Protein AF-A0A498FPU8-F1 (afdb_monomer_lite)

Secondary structure (DSSP, 8-state):
-----------TTS--B-TTT-PBEEESSSSEEEETTT--EEEEEEETTEEEEEEE-TTS-EEEEEEE-

Sequence (69 aa):
MSNTTKPDGADPHKFDECPSCEGELQYQTESDAQCLNCGEVFTHEIRGDRHLLWDFDGAGRIDGVVARA

Radius of gyration: 13.44 Å; chains: 1; bounding box: 43×33×26 Å

Foldseek 3Di:
DDDDDDPPDPPVQDDQADLVPRAGWDDPDPFWIAGPPPRFIWGWDCDPPKIFTFGADPVGDTPDTSDID

pLDDT: mean 77.15, std 14.98, range [42.91, 92.19]

Structure (mmCIF, N/CA/C/O backbone):
data_AF-A0A498FPU8-F1
#
_entry.id   AF-A0A498FPU8-F1
#
loop_
_atom_site.group_PDB
_atom_site.id
_atom_site.type_symbol
_atom_site.label_atom_id
_atom_site.label_alt_id
_atom_site.label_comp_id
_atom_site.label_asym_id
_atom_site.label_entity_id
_atom_site.label_seq_id
_atom_site.pdbx_PDB_ins_code
_atom_site.Cartn_x
_atom_site.Cartn_y
_atom_site.Cartn_z
_atom_site.occupancy
_atom_site.B_iso_or_equiv
_atom_site.auth_seq_id
_atom_site.auth_comp_id
_atom_site.auth_asym_id
_atom_site.auth_atom_id
_atom_site.pdbx_PDB_model_num
ATOM 1 N N . MET A 1 1 ? -26.807 25.637 2.888 1.00 49.09 1 MET A N 1
ATOM 2 C CA . MET A 1 1 ? -27.391 24.275 2.903 1.00 49.09 1 MET A CA 1
ATOM 3 C C . MET A 1 1 ? -27.497 23.802 1.459 1.00 49.09 1 MET A C 1
ATOM 5 O O . MET A 1 1 ? -27.670 24.672 0.613 1.00 49.09 1 MET A O 1
ATOM 9 N N . SER A 1 2 ? -27.379 22.485 1.226 1.00 42.91 2 SER A N 1
ATOM 10 C CA . SER A 1 2 ? -27.222 21.778 -0.074 1.00 42.91 2 SER A CA 1
ATOM 11 C C . SER A 1 2 ? -25.751 21.711 -0.523 1.00 42.91 2 SER A C 1
ATOM 13 O O . SER A 1 2 ? -25.232 22.694 -1.029 1.00 42.91 2 SER A O 1
ATOM 15 N N . ASN A 1 3 ? -24.938 20.711 -0.157 1.00 53.78 3 ASN A N 1
ATOM 16 C CA . ASN A 1 3 ? -25.024 19.245 -0.310 1.00 53.78 3 ASN A CA 1
ATOM 17 C C . ASN A 1 3 ? -24.789 18.774 -1.758 1.00 53.78 3 ASN A C 1
ATOM 19 O O . ASN A 1 3 ? -25.733 18.486 -2.486 1.00 53.78 3 ASN A O 1
ATOM 23 N N . THR A 1 4 ? -23.520 18.721 -2.167 1.00 48.66 4 THR A N 1
ATOM 24 C CA . THR A 1 4 ? -22.964 17.963 -3.310 1.00 48.66 4 THR A CA 1
ATOM 25 C C . THR A 1 4 ? -21.447 18.035 -3.090 1.00 48.66 4 THR A C 1
ATOM 27 O O . THR A 1 4 ? -20.903 19.128 -3.033 1.00 48.66 4 THR A O 1
ATOM 30 N N . THR A 1 5 ? -20.719 16.985 -2.734 1.00 46.44 5 THR A N 1
ATOM 31 C CA . THR A 1 5 ? -20.626 15.689 -3.396 1.00 46.44 5 THR A CA 1
ATOM 32 C C . THR A 1 5 ? -20.096 14.712 -2.352 1.00 46.44 5 THR A C 1
ATOM 34 O O . THR A 1 5 ? -18.990 14.888 -1.851 1.00 46.44 5 THR A O 1
ATOM 37 N N . LYS A 1 6 ? -20.874 13.690 -1.997 1.00 46.56 6 LYS A N 1
ATOM 38 C CA . LYS A 1 6 ? -20.281 12.454 -1.488 1.00 46.56 6 LYS A CA 1
ATOM 39 C C . LYS A 1 6 ? -19.421 11.941 -2.651 1.00 46.56 6 LYS A C 1
ATOM 41 O O . LYS A 1 6 ? -20.011 11.752 -3.719 1.00 46.56 6 LYS A O 1
ATOM 46 N N . PRO A 1 7 ? -18.092 11.759 -2.548 1.00 49.16 7 PRO A N 1
ATOM 47 C CA . PRO A 1 7 ? -17.438 10.822 -3.442 1.00 49.16 7 PRO A CA 1
ATOM 48 C C . PRO A 1 7 ? -17.979 9.443 -3.050 1.00 49.16 7 PRO A C 1
ATOM 50 O O . PRO A 1 7 ? -17.440 8.734 -2.209 1.00 49.16 7 PRO A O 1
ATOM 53 N N . ASP A 1 8 ? -19.162 9.133 -3.572 1.00 49.22 8 ASP A N 1
ATOM 54 C CA . ASP A 1 8 ? -19.695 7.787 -3.665 1.00 49.22 8 ASP A CA 1
ATOM 55 C C . ASP A 1 8 ? -18.795 7.111 -4.700 1.00 49.22 8 ASP A C 1
ATOM 57 O O . ASP A 1 8 ? -18.932 7.313 -5.903 1.00 49.22 8 ASP A O 1
ATOM 61 N N . GLY A 1 9 ? -17.719 6.518 -4.206 1.00 43.72 9 GLY A N 1
ATOM 62 C CA . GLY A 1 9 ? -16.586 6.130 -5.028 1.00 43.72 9 GLY A CA 1
ATOM 63 C C . GLY A 1 9 ? -15.439 5.663 -4.155 1.00 43.72 9 GLY A C 1
ATOM 64 O O . GLY A 1 9 ? -14.296 6.047 -4.383 1.00 43.72 9 GLY A O 1
ATOM 65 N N . ALA A 1 10 ? -15.742 4.857 -3.133 1.00 49.19 10 ALA A N 1
ATOM 66 C CA . ALA A 1 10 ? -14.778 3.838 -2.761 1.00 49.19 10 ALA A CA 1
ATOM 67 C C . ALA A 1 10 ? -14.625 3.001 -4.031 1.00 49.19 10 ALA A C 1
ATOM 69 O O . ALA A 1 10 ? -15.526 2.243 -4.390 1.00 49.19 10 ALA A O 1
ATOM 70 N N . ASP A 1 11 ? -13.579 3.284 -4.804 1.00 56.16 11 ASP A N 1
ATOM 71 C CA . ASP A 1 11 ? -13.157 2.419 -5.892 1.00 56.16 11 ASP A CA 1
ATOM 72 C C . ASP A 1 11 ? -13.132 1.017 -5.267 1.00 56.16 11 ASP A C 1
ATOM 74 O O . ASP A 1 11 ? -12.380 0.832 -4.306 1.00 56.16 11 ASP A O 1
ATOM 78 N N . PRO A 1 12 ? -13.971 0.050 -5.694 1.00 57.84 12 PRO A N 1
ATOM 79 C CA . PRO A 1 12 ? -14.152 -1.237 -4.992 1.00 57.84 12 PRO A CA 1
ATOM 80 C C . PRO A 1 12 ? -12.890 -2.122 -5.013 1.00 57.84 12 PRO A C 1
ATOM 82 O O . PRO A 1 12 ? -12.900 -3.294 -4.660 1.00 57.84 12 PRO A O 1
ATOM 85 N N . HIS A 1 13 ? -11.812 -1.525 -5.482 1.00 67.94 13 HIS A N 1
ATOM 86 C CA . HIS A 1 13 ? -10.545 -2.028 -5.925 1.00 67.94 13 HIS A CA 1
ATOM 87 C C . HIS A 1 13 ? -9.395 -1.460 -5.083 1.00 67.94 13 HIS A C 1
ATOM 89 O O . HIS A 1 13 ? -8.248 -1.857 -5.291 1.00 67.94 13 HIS A O 1
ATOM 95 N N . LYS A 1 14 ? -9.676 -0.515 -4.174 1.00 75.06 14 LYS A N 1
ATOM 96 C CA . LYS A 1 14 ? -8.707 0.089 -3.255 1.00 75.06 14 LYS A CA 1
ATOM 97 C C . LYS A 1 14 ? -8.786 -0.568 -1.879 1.00 75.06 14 LYS A C 1
ATOM 99 O O . LYS A 1 14 ? -9.832 -1.062 -1.477 1.00 75.06 14 LYS A O 1
ATOM 104 N N . PHE A 1 15 ? -7.657 -0.587 -1.182 1.00 84.19 15 PHE A N 1
ATOM 105 C CA . PHE A 1 15 ? -7.546 -1.100 0.179 1.00 84.19 15 PHE A CA 1
ATOM 106 C C . PHE A 1 15 ? -7.800 0.033 1.176 1.00 84.19 15 PHE A C 1
ATOM 108 O O . PHE A 1 15 ? -7.139 1.064 1.103 1.00 84.19 15 PHE A O 1
ATOM 115 N N . ASP A 1 16 ? -8.730 -0.152 2.111 1.00 84.25 16 ASP A N 1
ATOM 116 C CA . ASP A 1 16 ? -9.052 0.877 3.111 1.00 84.25 16 ASP A CA 1
ATOM 117 C C . ASP A 1 16 ? -8.062 0.882 4.294 1.00 84.25 16 ASP A C 1
ATOM 119 O O . ASP A 1 16 ? -7.785 1.928 4.887 1.00 84.25 16 ASP A O 1
ATOM 123 N N . GLU A 1 17 ? -7.491 -0.283 4.617 1.00 89.56 17 GLU A N 1
ATOM 124 C CA . GLU A 1 17 ? -6.723 -0.517 5.844 1.00 89.56 17 GLU A CA 1
ATOM 125 C C . GLU A 1 17 ? -5.294 -0.992 5.560 1.00 89.56 17 GLU A C 1
ATOM 127 O O . GLU A 1 17 ? -5.030 -1.813 4.678 1.00 89.56 17 GLU A O 1
ATOM 132 N N . CYS A 1 18 ? -4.355 -0.479 6.350 1.00 89.12 18 CYS A N 1
ATOM 133 C CA . CYS A 1 18 ? -2.948 -0.830 6.287 1.00 89.12 18 CYS A CA 1
ATOM 134 C C . CYS A 1 18 ? -2.741 -2.253 6.819 1.00 89.12 18 CYS A C 1
ATOM 136 O O . CYS A 1 18 ? -3.102 -2.523 7.964 1.00 89.12 18 CYS A O 1
ATOM 138 N N . PRO A 1 19 ? -2.097 -3.156 6.065 1.00 86.44 19 PRO A N 1
ATOM 139 C CA . PRO A 1 19 ? -1.884 -4.531 6.514 1.00 86.44 19 PRO A CA 1
ATOM 140 C C . PRO A 1 19 ? -0.952 -4.631 7.733 1.00 86.44 19 PRO A C 1
ATOM 142 O O . PRO A 1 19 ? -1.021 -5.612 8.470 1.00 86.44 19 PRO A O 1
ATOM 145 N N . SER A 1 20 ? -0.097 -3.629 7.963 1.00 86.31 20 SER A N 1
ATOM 146 C CA . SER A 1 20 ? 0.873 -3.619 9.065 1.00 86.31 20 SER A CA 1
ATOM 147 C C . SER A 1 20 ? 0.274 -3.152 10.398 1.00 86.31 20 SER A C 1
ATOM 149 O O . SER A 1 20 ? 0.686 -3.626 11.456 1.00 86.31 20 SER A O 1
ATOM 151 N N . CYS A 1 21 ? -0.669 -2.202 10.377 1.00 88.56 21 CYS A N 1
ATOM 152 C CA . CYS A 1 21 ? -1.186 -1.567 11.600 1.00 88.56 21 CYS A CA 1
ATOM 153 C C . CYS A 1 21 ? -2.696 -1.305 11.618 1.00 88.56 21 CYS A C 1
ATOM 155 O O . CYS A 1 21 ? -3.163 -0.600 12.512 1.00 88.56 21 CYS A O 1
ATOM 157 N N . GLU A 1 22 ? -3.433 -1.799 10.619 1.00 91.00 22 GLU A N 1
ATOM 158 C CA . GLU A 1 22 ? -4.887 -1.618 10.455 1.00 91.00 22 GLU A CA 1
ATOM 159 C C . GLU A 1 22 ? -5.314 -0.134 10.403 1.00 91.00 22 GLU A C 1
ATOM 161 O O . GLU A 1 22 ? -6.477 0.217 10.562 1.00 91.00 22 GLU A O 1
ATOM 166 N N . GLY A 1 23 ? -4.356 0.776 10.191 1.00 89.44 23 GLY A N 1
ATOM 167 C CA . GLY A 1 23 ? -4.605 2.207 10.060 1.00 89.44 23 GLY A CA 1
ATOM 168 C C . GLY A 1 23 ? -5.140 2.576 8.680 1.00 89.44 23 GLY A C 1
ATOM 169 O O . GLY A 1 23 ? -4.925 1.855 7.712 1.00 89.44 23 GLY A O 1
ATOM 170 N N . GLU A 1 24 ? -5.769 3.743 8.570 1.00 90.94 24 GLU A N 1
ATOM 171 C CA . GLU A 1 24 ? -6.318 4.240 7.303 1.00 90.94 24 GLU A CA 1
ATOM 172 C C . GLU A 1 24 ? -5.229 4.386 6.222 1.00 90.94 24 GLU A C 1
ATOM 174 O O . GLU A 1 24 ? -4.181 5.011 6.450 1.00 90.94 24 GLU A O 1
ATOM 179 N N . LEU A 1 25 ? -5.484 3.806 5.044 1.00 89.50 25 LEU A N 1
ATOM 180 C CA . LEU A 1 25 ? -4.678 4.005 3.841 1.00 89.50 25 LEU A CA 1
ATOM 181 C C . LEU A 1 25 ? -5.216 5.178 3.023 1.00 89.50 25 LEU A C 1
ATOM 183 O O . LEU A 1 25 ? -6.382 5.230 2.639 1.00 89.50 25 LEU A O 1
ATOM 187 N N . GLN A 1 26 ? -4.323 6.099 2.678 1.00 90.06 26 GLN A N 1
ATOM 188 C CA . GLN A 1 26 ? -4.607 7.199 1.776 1.00 90.06 26 GLN A CA 1
ATOM 189 C C . GLN A 1 26 ? -3.866 7.019 0.455 1.00 90.06 26 GLN A C 1
ATOM 191 O O . GLN A 1 26 ? -2.636 7.033 0.395 1.00 90.06 26 GLN A O 1
ATOM 196 N N . TYR A 1 27 ? -4.635 6.907 -0.622 1.00 87.69 27 TYR A N 1
ATOM 197 C CA . TYR A 1 27 ? -4.112 6.835 -1.979 1.00 87.69 27 TYR A CA 1
ATOM 198 C C . TYR A 1 27 ? -3.667 8.214 -2.462 1.00 87.69 27 TYR A C 1
ATOM 200 O O . TYR A 1 27 ? -4.491 9.112 -2.639 1.00 87.69 27 TYR A O 1
ATOM 208 N N . GLN A 1 28 ? -2.363 8.369 -2.681 1.00 84.69 28 GLN A N 1
ATOM 209 C CA . GLN A 1 28 ? -1.764 9.582 -3.245 1.00 84.69 28 GLN A CA 1
ATOM 210 C C . GLN A 1 28 ? -1.896 9.591 -4.775 1.00 84.69 28 GLN A C 1
ATOM 212 O O . GLN A 1 28 ? -2.077 10.642 -5.390 1.00 84.69 28 GLN A O 1
ATOM 217 N N . THR A 1 29 ? -1.837 8.405 -5.387 1.00 85.38 29 THR A N 1
ATOM 218 C CA . THR A 1 29 ? -2.055 8.163 -6.819 1.00 85.38 29 THR A CA 1
ATOM 219 C C . THR A 1 29 ? -2.949 6.929 -7.001 1.00 85.38 29 THR A C 1
ATOM 221 O O . THR A 1 29 ? -3.423 6.346 -6.027 1.00 85.38 29 THR A O 1
ATOM 224 N N . GLU A 1 30 ? -3.204 6.504 -8.240 1.00 82.56 30 GLU A N 1
ATOM 225 C CA . GLU A 1 30 ? -3.904 5.236 -8.508 1.00 82.56 30 GLU A CA 1
ATOM 226 C C . GLU A 1 30 ? -3.082 3.996 -8.117 1.00 82.56 30 GLU A C 1
ATOM 228 O O . GLU A 1 30 ? -3.652 2.921 -7.968 1.00 82.56 30 GLU A O 1
ATOM 233 N N . SER A 1 31 ? -1.766 4.138 -7.928 1.00 84.81 31 SER A N 1
ATOM 234 C CA . SER A 1 31 ? -0.854 3.027 -7.633 1.00 84.81 31 SER A CA 1
ATOM 235 C C . SER A 1 31 ? -0.07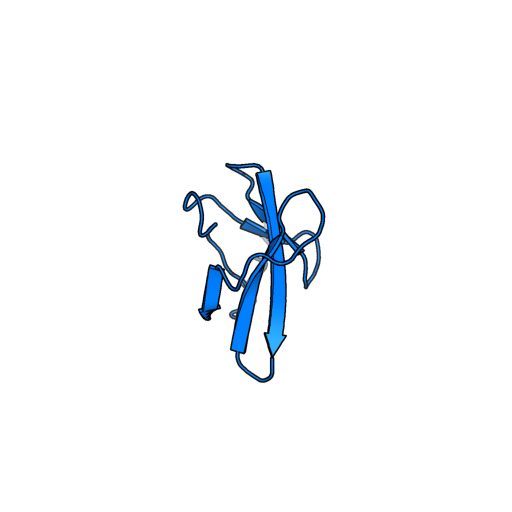9 3.193 -6.331 1.00 84.81 31 SER A C 1
ATOM 237 O O . SER A 1 31 ? 0.613 2.264 -5.945 1.00 84.81 31 SER A O 1
ATOM 239 N N . ASP A 1 32 ? -0.192 4.320 -5.631 1.00 86.69 32 ASP A N 1
ATOM 240 C CA . ASP A 1 32 ? 0.545 4.582 -4.392 1.00 86.69 32 ASP A CA 1
ATOM 241 C C . ASP A 1 32 ? -0.426 4.846 -3.244 1.00 86.69 32 ASP A C 1
ATOM 243 O O . ASP A 1 32 ? -1.193 5.816 -3.270 1.00 86.69 32 ASP A O 1
ATOM 247 N N . ALA A 1 33 ? -0.362 4.001 -2.220 1.00 89.06 33 ALA A N 1
ATOM 248 C CA . ALA A 1 33 ? -1.133 4.116 -0.991 1.00 89.06 33 ALA A CA 1
ATOM 249 C C . ALA A 1 33 ? -0.188 4.336 0.190 1.00 89.06 33 ALA A C 1
ATOM 251 O O . ALA A 1 33 ? 0.769 3.595 0.366 1.00 89.06 33 ALA A O 1
ATOM 252 N N . GLN A 1 34 ? -0.453 5.334 1.024 1.00 90.25 34 GLN A N 1
ATOM 253 C CA . GLN A 1 34 ? 0.320 5.595 2.234 1.00 90.25 34 GLN A CA 1
ATOM 254 C C . GLN A 1 34 ? -0.562 5.430 3.465 1.00 90.25 34 GLN A C 1
ATOM 256 O O . GLN A 1 34 ? -1.660 5.980 3.524 1.00 90.25 34 GLN A O 1
ATOM 261 N N . CYS A 1 35 ? -0.072 4.723 4.478 1.00 91.31 35 CYS A N 1
ATOM 262 C CA . CYS A 1 35 ? -0.755 4.655 5.759 1.00 91.31 35 CYS A CA 1
ATOM 263 C C . CYS A 1 35 ? -0.558 5.952 6.545 1.00 91.31 35 CYS A C 1
ATOM 265 O O . CYS A 1 35 ? 0.571 6.355 6.825 1.00 91.31 35 CYS A O 1
ATOM 267 N N . LEU A 1 36 ? -1.658 6.569 6.973 1.00 91.38 36 LEU A N 1
ATOM 268 C CA . LEU A 1 36 ? -1.619 7.796 7.773 1.00 91.38 36 LEU A CA 1
ATOM 269 C C . LEU A 1 36 ? -1.210 7.556 9.235 1.00 91.38 36 LEU A C 1
ATOM 271 O O . LEU A 1 36 ? -0.873 8.506 9.937 1.00 91.38 36 LEU A O 1
ATOM 275 N N . ASN A 1 37 ? -1.237 6.300 9.693 1.00 92.19 37 ASN A N 1
ATOM 276 C CA . ASN A 1 37 ? -0.896 5.930 11.066 1.00 92.19 37 ASN A CA 1
ATOM 277 C C . ASN A 1 37 ? 0.596 5.588 11.228 1.00 92.19 37 ASN A C 1
ATOM 279 O O . ASN A 1 37 ? 1.282 6.203 12.040 1.00 92.19 37 ASN A O 1
ATOM 283 N N . CYS A 1 38 ? 1.117 4.631 10.449 1.00 89.69 38 CYS A N 1
ATOM 284 C CA . CYS A 1 38 ? 2.525 4.214 10.533 1.00 89.69 38 CYS A CA 1
ATOM 285 C C . CYS A 1 38 ? 3.453 4.921 9.532 1.00 89.69 38 CYS A C 1
ATOM 287 O O . CYS A 1 38 ? 4.669 4.889 9.708 1.00 89.69 38 CYS A O 1
ATOM 289 N N . GLY A 1 39 ? 2.907 5.572 8.500 1.00 88.38 39 GLY A N 1
ATOM 290 C CA . GLY A 1 39 ? 3.683 6.251 7.459 1.00 88.38 39 GLY A CA 1
ATOM 291 C C . GLY A 1 39 ? 4.234 5.336 6.362 1.00 88.38 39 GLY A C 1
ATOM 292 O O . GLY A 1 39 ? 4.850 5.853 5.427 1.00 88.38 39 GLY A O 1
ATOM 293 N N . GLU A 1 40 ? 4.011 4.019 6.449 1.00 87.62 40 GLU A N 1
ATOM 294 C CA . GLU A 1 40 ? 4.400 3.055 5.411 1.00 87.62 40 GLU A CA 1
ATOM 295 C C . GLU A 1 40 ? 3.726 3.372 4.076 1.00 87.62 40 GLU A C 1
ATOM 297 O O . GLU A 1 40 ? 2.579 3.831 4.027 1.00 87.62 40 GLU A O 1
ATOM 302 N N . VAL A 1 41 ? 4.461 3.125 2.995 1.00 87.75 41 VAL A N 1
ATOM 303 C CA . VAL A 1 41 ? 4.008 3.351 1.626 1.00 87.75 41 VAL A CA 1
ATOM 304 C C . VAL A 1 41 ? 3.940 2.010 0.918 1.00 87.75 41 VAL A C 1
ATOM 306 O O . VAL A 1 41 ? 4.886 1.228 0.935 1.00 87.75 41 VAL A O 1
ATOM 309 N N . PHE A 1 42 ? 2.816 1.781 0.262 1.00 88.25 42 PHE A N 1
ATOM 310 C CA . PHE A 1 42 ? 2.491 0.574 -0.461 1.00 88.25 42 PHE A CA 1
ATOM 311 C C . PHE A 1 42 ? 2.215 0.900 -1.920 1.00 88.25 42 PHE A C 1
ATOM 313 O O . PHE A 1 42 ? 1.648 1.947 -2.245 1.00 88.25 42 PHE A O 1
ATOM 320 N N . THR A 1 43 ? 2.532 -0.044 -2.796 1.00 88.62 43 THR A N 1
ATOM 321 C CA . THR A 1 43 ? 2.151 0.048 -4.203 1.00 88.62 43 THR A CA 1
ATOM 322 C C . THR A 1 43 ? 0.949 -0.828 -4.483 1.00 88.62 43 THR A C 1
ATOM 324 O O . THR A 1 43 ? 0.949 -2.028 -4.222 1.00 88.62 43 THR A O 1
ATOM 327 N N . HIS A 1 44 ? -0.080 -0.230 -5.059 1.00 87.38 44 HIS A N 1
ATOM 328 C CA . HIS A 1 44 ? -1.247 -0.916 -5.568 1.00 87.38 44 HIS A CA 1
ATOM 329 C C . HIS A 1 44 ? -1.053 -1.257 -7.046 1.00 87.38 44 HIS A C 1
ATOM 331 O O . HIS A 1 44 ? -0.826 -0.390 -7.887 1.00 87.38 44 HIS A O 1
ATOM 337 N N . GLU A 1 45 ? -1.151 -2.544 -7.362 1.00 86.94 45 GLU A N 1
ATOM 338 C CA . GLU A 1 45 ? -1.089 -3.061 -8.723 1.00 86.94 45 GLU A CA 1
ATOM 339 C C . GLU A 1 45 ? -2.365 -3.844 -9.046 1.00 86.94 45 GLU A C 1
ATOM 341 O O . GLU A 1 45 ? -2.823 -4.673 -8.255 1.00 86.94 45 GLU A O 1
ATOM 346 N N . ILE A 1 46 ? -2.907 -3.626 -10.244 1.00 84.88 46 ILE A N 1
ATOM 347 C CA . ILE A 1 46 ? -4.061 -4.361 -10.763 1.00 84.88 46 ILE A CA 1
ATOM 348 C C . ILE A 1 46 ? -3.563 -5.360 -11.815 1.00 84.88 46 ILE A C 1
ATOM 350 O O . ILE A 1 46 ? -3.079 -4.970 -12.879 1.00 84.88 46 ILE A O 1
ATOM 354 N N . ARG A 1 47 ? -3.665 -6.665 -11.527 1.00 85.38 47 ARG A N 1
ATOM 355 C CA . ARG A 1 47 ? -3.287 -7.750 -12.455 1.00 85.38 47 ARG A CA 1
ATOM 356 C C . ARG A 1 47 ? -4.509 -8.543 -12.905 1.00 85.38 47 ARG A C 1
ATOM 358 O O . ARG A 1 47 ? -4.908 -9.510 -12.249 1.00 85.38 47 ARG A O 1
ATOM 365 N N . GLY A 1 48 ? -5.049 -8.180 -14.067 1.00 84.19 48 GLY A N 1
ATOM 366 C CA . GLY A 1 48 ? -6.353 -8.681 -14.511 1.00 84.19 48 GLY A CA 1
ATOM 367 C C . GLY A 1 48 ? -7.432 -8.132 -13.582 1.00 84.19 48 GLY A C 1
ATOM 368 O O . GLY A 1 48 ? -7.452 -6.933 -13.346 1.00 84.19 48 GLY A O 1
ATOM 369 N N . ASP A 1 49 ? -8.244 -9.006 -12.992 1.00 80.81 49 ASP A N 1
ATOM 370 C CA . ASP A 1 49 ? -9.270 -8.639 -12.000 1.00 80.81 49 ASP A CA 1
ATOM 371 C C . ASP A 1 49 ? -8.783 -8.725 -10.537 1.00 80.81 49 ASP A C 1
ATOM 373 O O . ASP A 1 49 ? -9.594 -8.763 -9.618 1.00 80.81 49 ASP A O 1
ATOM 377 N N . ARG A 1 50 ? -7.467 -8.844 -10.296 1.00 81.69 50 ARG A N 1
ATOM 378 C CA . ARG A 1 50 ? -6.900 -8.989 -8.942 1.00 81.69 50 ARG A CA 1
ATOM 379 C C . ARG A 1 50 ? -6.188 -7.726 -8.493 1.00 81.69 50 ARG A C 1
ATOM 381 O O . ARG A 1 50 ? -5.294 -7.249 -9.196 1.00 81.69 50 ARG A O 1
ATOM 388 N N . HIS A 1 51 ? -6.505 -7.281 -7.283 1.00 85.56 51 HIS A N 1
ATOM 389 C CA . HIS A 1 51 ? -5.889 -6.122 -6.649 1.00 85.56 51 HIS A CA 1
ATOM 390 C C . HIS A 1 51 ? -4.798 -6.609 -5.712 1.00 85.56 51 HIS A C 1
ATOM 392 O O . HIS A 1 51 ? -5.038 -7.457 -4.854 1.00 85.56 51 HIS A O 1
ATOM 398 N N . LEU A 1 52 ? -3.581 -6.117 -5.909 1.00 88.44 52 LEU A N 1
ATOM 399 C CA . LEU A 1 52 ? -2.412 -6.507 -5.133 1.00 88.44 52 LEU A CA 1
ATOM 400 C C . LEU A 1 52 ? -1.847 -5.271 -4.452 1.00 88.44 52 LEU A C 1
ATOM 402 O O . LEU A 1 52 ? -1.565 -4.279 -5.120 1.00 88.44 52 LEU A O 1
ATOM 406 N N . LEU A 1 53 ? -1.667 -5.349 -3.139 1.00 88.69 53 LEU A N 1
ATOM 407 C CA . LEU A 1 53 ? -0.929 -4.351 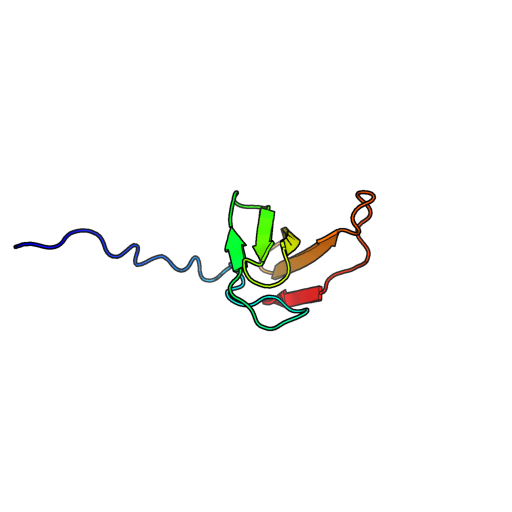-2.381 1.00 88.69 53 LEU A CA 1
ATOM 408 C C . LEU A 1 53 ? 0.469 -4.896 -2.100 1.00 88.69 53 LEU A C 1
ATOM 410 O O . LEU A 1 53 ? 0.609 -5.989 -1.545 1.00 88.69 53 LEU A O 1
ATOM 414 N N . TRP A 1 54 ? 1.485 -4.156 -2.511 1.00 88.44 54 TRP A N 1
ATOM 415 C CA . TRP A 1 54 ? 2.891 -4.501 -2.367 1.00 88.44 54 TRP A CA 1
ATOM 416 C C . TRP A 1 54 ? 3.530 -3.628 -1.301 1.00 88.44 54 TRP A C 1
ATOM 418 O O . TRP A 1 54 ? 3.344 -2.412 -1.315 1.00 88.44 54 TRP A O 1
ATOM 428 N N . ASP A 1 55 ? 4.298 -4.250 -0.416 1.00 84.75 55 ASP A N 1
ATOM 429 C CA . ASP A 1 55 ? 5.161 -3.526 0.509 1.00 84.75 55 ASP A CA 1
ATOM 430 C C . ASP A 1 55 ? 6.455 -3.118 -0.194 1.00 84.75 55 ASP A C 1
ATOM 432 O O . ASP A 1 55 ? 7.088 -3.938 -0.874 1.00 84.75 55 ASP A O 1
ATOM 436 N N . PHE A 1 56 ? 6.809 -1.844 -0.048 1.00 74.62 56 PHE A N 1
ATOM 437 C CA . PHE A 1 56 ? 8.098 -1.323 -0.457 1.00 74.62 56 PHE A CA 1
ATOM 438 C C . PHE A 1 56 ? 8.930 -1.077 0.790 1.00 74.62 56 PHE A C 1
ATOM 440 O O . PHE A 1 56 ? 8.639 -0.179 1.582 1.00 74.62 56 PHE A O 1
ATOM 447 N N . ASP A 1 57 ? 10.026 -1.816 0.920 1.00 65.81 57 ASP A N 1
ATOM 448 C CA . ASP A 1 57 ? 11.025 -1.469 1.912 1.00 65.8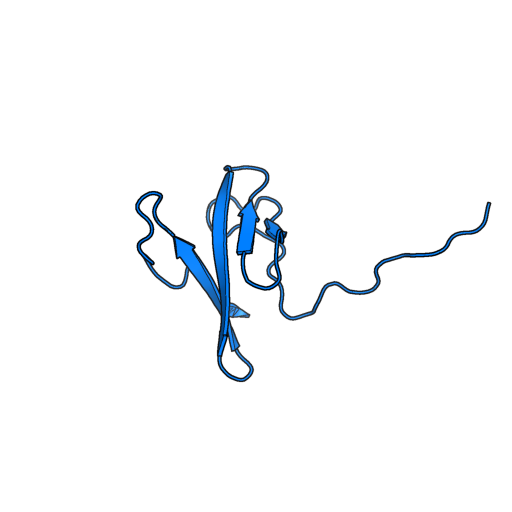1 57 ASP A CA 1
ATOM 449 C C . ASP A 1 57 ? 11.572 -0.069 1.569 1.00 65.81 57 ASP A C 1
ATOM 451 O O . ASP A 1 57 ? 11.671 0.304 0.395 1.00 65.81 57 ASP A O 1
ATOM 455 N N . GLY A 1 58 ? 11.935 0.735 2.572 1.00 57.03 58 GLY A N 1
ATOM 456 C CA . GLY A 1 58 ? 12.428 2.107 2.381 1.00 57.03 58 GLY A CA 1
ATOM 457 C C . GLY A 1 58 ? 13.661 2.249 1.463 1.00 57.03 58 GLY A C 1
ATOM 458 O O . GLY A 1 58 ? 14.075 3.373 1.179 1.00 57.03 58 GLY A O 1
ATOM 459 N N . ALA A 1 59 ? 14.253 1.147 0.986 1.00 65.19 59 ALA A N 1
ATOM 460 C C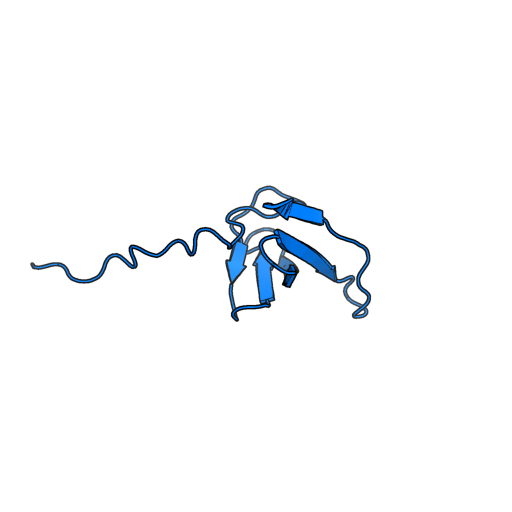A . ALA A 1 59 ? 15.269 1.094 -0.065 1.00 65.19 59 ALA A CA 1
ATOM 461 C C . ALA A 1 59 ? 14.715 0.881 -1.492 1.00 65.19 59 ALA A C 1
ATOM 463 O O . ALA A 1 59 ? 15.499 0.731 -2.434 1.00 65.19 59 ALA A O 1
ATOM 464 N N . GLY A 1 60 ? 13.395 0.881 -1.681 1.00 60.31 60 GLY A N 1
ATOM 465 C CA . GLY A 1 60 ? 12.757 0.741 -2.985 1.00 60.31 60 GLY A CA 1
ATOM 466 C C . GLY A 1 60 ? 12.693 -0.699 -3.502 1.00 60.31 60 GLY A C 1
ATOM 467 O O . GLY A 1 60 ? 12.573 -0.880 -4.718 1.00 60.31 60 GLY A O 1
ATOM 468 N N . ARG A 1 61 ? 12.804 -1.729 -2.646 1.00 65.12 61 ARG A N 1
ATOM 469 C CA . ARG A 1 61 ? 12.540 -3.114 -3.060 1.00 65.12 61 ARG A CA 1
ATOM 470 C C . ARG A 1 61 ? 11.145 -3.538 -2.643 1.00 65.12 61 ARG A C 1
ATOM 472 O O . ARG A 1 61 ? 10.662 -3.210 -1.570 1.00 65.12 61 ARG A O 1
ATOM 479 N N . ILE A 1 62 ? 10.531 -4.309 -3.529 1.00 71.00 62 ILE A N 1
ATOM 480 C CA . ILE A 1 62 ? 9.264 -4.974 -3.271 1.00 71.00 62 ILE A CA 1
ATOM 481 C C . ILE A 1 62 ? 9.560 -6.195 -2.401 1.00 71.00 62 ILE A C 1
ATOM 483 O O . ILE A 1 62 ? 10.172 -7.149 -2.891 1.00 71.00 62 ILE A O 1
ATOM 487 N N . ASP A 1 63 ? 9.139 -6.162 -1.138 1.00 68.69 63 ASP A N 1
ATOM 488 C CA . ASP A 1 63 ? 9.371 -7.264 -0.194 1.00 68.69 63 ASP A CA 1
ATOM 489 C C . ASP A 1 63 ? 8.354 -8.402 -0.422 1.00 68.69 63 ASP A C 1
ATOM 491 O O . ASP A 1 63 ? 8.685 -9.590 -0.385 1.00 68.69 63 ASP A O 1
ATOM 495 N N . GLY A 1 64 ? 7.119 -8.056 -0.809 1.00 76.81 64 GLY A N 1
ATOM 496 C CA . GLY A 1 64 ? 6.095 -9.024 -1.202 1.00 76.81 64 GLY A CA 1
ATOM 497 C C . GLY A 1 64 ? 4.684 -8.441 -1.298 1.00 76.81 64 GLY A C 1
ATOM 498 O O . GLY A 1 64 ? 4.453 -7.270 -1.008 1.00 76.81 64 GLY A O 1
ATOM 499 N N . VAL A 1 65 ? 3.723 -9.272 -1.728 1.00 80.75 65 VAL A N 1
ATOM 500 C CA . VAL A 1 65 ? 2.293 -8.913 -1.685 1.00 80.75 65 VAL A CA 1
ATOM 501 C C . VAL A 1 65 ? 1.806 -9.038 -0.246 1.00 80.75 65 VAL A C 1
ATOM 503 O O . VAL A 1 65 ? 1.774 -10.150 0.284 1.00 80.75 65 VAL A O 1
ATOM 506 N N . VAL A 1 66 ? 1.376 -7.926 0.340 1.00 84.19 66 VAL A N 1
ATOM 507 C CA . VAL A 1 66 ? 0.882 -7.838 1.721 1.00 84.19 66 VAL A CA 1
ATOM 508 C C . VAL A 1 66 ? -0.640 -7.899 1.827 1.00 84.19 66 VAL A C 1
ATOM 510 O O . VAL A 1 66 ? -1.153 -8.354 2.843 1.00 84.19 66 VAL A O 1
ATOM 513 N N . ALA A 1 67 ? -1.374 -7.532 0.770 1.00 80.50 67 ALA A N 1
ATOM 514 C CA . ALA A 1 67 ? -2.833 -7.658 0.736 1.00 80.50 67 ALA A CA 1
ATOM 515 C C . ALA A 1 67 ? -3.364 -7.996 -0.666 1.00 80.50 67 ALA A C 1
ATOM 517 O O . ALA A 1 67 ? -2.718 -7.727 -1.684 1.00 80.50 67 ALA A O 1
ATOM 518 N N . ARG A 1 68 ? -4.539 -8.639 -0.707 1.00 81.56 68 ARG A N 1
ATOM 519 C CA . ARG A 1 68 ? -5.241 -9.054 -1.932 1.00 81.56 68 ARG A CA 1
ATOM 520 C C . ARG A 1 68 ? -6.745 -8.840 -1.770 1.00 81.56 68 ARG A C 1
ATOM 522 O O . ARG A 1 68 ? -7.266 -9.202 -0.717 1.00 81.56 68 ARG A O 1
ATOM 529 N N . ALA A 1 69 ? -7.403 -8.318 -2.802 1.00 73.31 69 ALA A N 1
ATOM 530 C CA . ALA A 1 69 ? -8.858 -8.166 -2.888 1.00 73.31 69 ALA A CA 1
ATOM 531 C C . ALA A 1 69 ? -9.382 -8.728 -4.217 1.00 73.31 69 ALA A C 1
ATOM 533 O O . ALA A 1 69 ? -8.638 -8.639 -5.230 1.00 73.31 69 ALA A O 1
#

=== Feature glossary ===
Legend for the data blocks above and below:

— What the protein is —

The amino-acid sequence is the protein's primary structure: the linear order of residues from the N-terminus to the C-terminus, written in one-letter code. Everything else here — the 3D coordinates, the secondary structure, the domain annotations — is ultimately a consequence of this string.

Database cross-references. InterPro integrates a dozen domain/family signature databases into unified entries with residue-range hits. GO terms attach function/process/location labels with evidence codes. CATH codes position the fold in a four-level structural taxonomy. Organism is the NCBI-taxonomy species name.

— Where its atoms are —

The mmCIF block holds the 3D Cartesian coordinates of each backbone atom (N, Cα, C, O) in ångströms. mmCIF is the PDB's canonical archive format — a tagged-loop text representation of the atomic model.

The six renders are orthographic views along the three Cartesian axes in both directions. Representation (cartoon, sticks, or surface) and color scheme (sequence-rainbow or by-chain) vary across proteins so the training set covers all the common visualization conventions.

— Local backbone conformation —

Secondary structure is the local, repeating backbone conformation. DSSP classifies it into eight states by reading the hydrogen-bond network: three helix types (H, G, I), two β types (E, B), two non-regular types (T, S), and unstructured coil (-).

SS3 is a coarse helix/strand/coil call (letters a/b/c) made by the P-SEA algorithm from inter-Cα distances and dihedrals. It is less detailed than DSSP but needs only Cα positions.

Backbone dihedral angles. Every residue except chain termini has a φ (preceding-C → N → Cα → C) and a ψ (N → Cα → C → next-N). They are reported in degrees following the IUPAC sign convention. Secondary structure is essentially a statement about which (φ, ψ) basin each residue occupies.

— Global shape and packing —

The geometric summary reports three shape descriptors. Rg (radius of gyration) measures how spread out the Cα atoms are about their centre of mass; compact globular proteins have small Rg, elongated or unfolded ones large. Cα contacts (<8 Å, |i−j|>4) count long-range residue pairs in spatial proximity — high for tightly packed folds, near zero for rods or random coil. The bounding-box extents give the protein's footprint along x, y, z in Å.

Solvent accessibility: the surface area of each residue that a 1.4 Å water probe can touch, in Å². When only backbone atoms are present the absolute values are lower than full-atom SASA (side chains contribute most of the area) and are flagged as backbone-only.

Plot images: a contact map 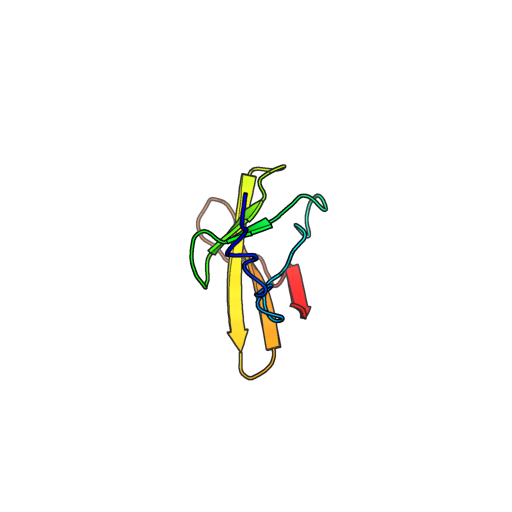(which residues are close in 3D, as an N×N binary image), a Ramachandran scatter (backbone torsion angles, revealing secondary-structure composition at a glance), and — for AlphaFold structures — a PAE heatmap (pairwise prediction confidence).

— Structural neighborhood —

Foldseek's 3Di representation compresses backbone geometry into a per-residue letter drawn from a learned twenty-state alphabet. It captures the tertiary interaction pattern around each residue — which residues are packed against it in space, regardless of where they are in sequence.

Structural nearest neighbors (via Foldseek easy-search vs the PDB). Reported per hit: target PDB id, E-value, and alignment TM-score. A TM-score above ~0.5 is the conventional threshold for 'same fold'.

— Confidence and disorder —

pLDDT (predicted Local Distance Difference Test) is AlphaFold's per-residue confidence score, ranging from 0 to 100. Values above 90 indicate high confidence (typically well-packed cores); 70–90 is confident; 50–70 low confidence; below 50 usually means the region is disordered or the prediction is unreliable there. AlphaFold stores pLDDT in the mmCIF B-factor column.

For experimental (PDB) structures, the B-factor (temperature factor) quantifies the positional spread of each atom in the crystal — a combination of thermal vibration and static disorder — in units of Å². High B-factors mark flexible loops or poorly resolved regions; low B-factors mark the rigid, well-ordered core.

Predicted Aligned Error (PAE) is an AlphaFold confidence matrix: entry (i, j) is the expected error in the position of residue j, in ångströms, when the prediction is superimposed on the true structure at residue i. Low PAE within a block of residues means that block is internally rigid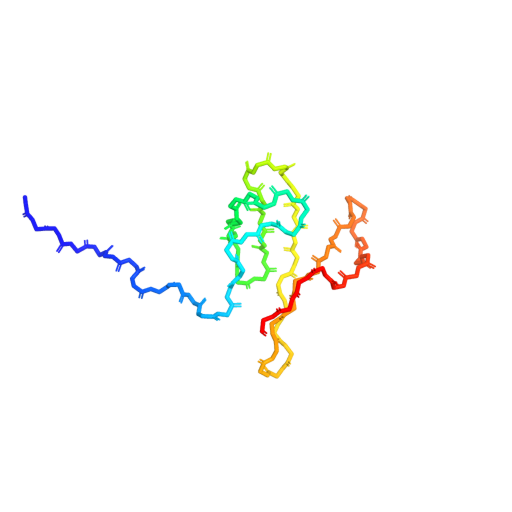 and well-predicted; high PAE between two blocks means their relative placement is uncertain even if each block individually is confident.